Protein AF-A0A062G0E2-F1 (afdb_monomer)

Secondary structure (DSSP, 8-state):
------EEEEEEES-EEES-SS-SEEES-GGGEEEEEEES-EEES-SS-SEEES-----HHHHHHHHHGGG--S---HHHHHHHHHHHHT-SSHHHHHHHHHHTSTTGGG--

Nearest PDB structures (foldseek):
  9ir3-assembly1_C  TM=5.864E-01  e=3.336E+00  Henipavirus nipahense
  7yot-assembly1_E  TM=6.546E-01  e=5.546E+00  avian paramyxovirus 1
  9ir4-assembly1_C  TM=5.859E-01  e=4.302E+00  Henipavirus nipahense

Structure (mmCIF, N/CA/C/O backbone):
data_AF-A0A062G0E2-F1
#
_entry.id   AF-A0A062G0E2-F1
#
loop_
_atom_site.group_PDB
_atom_site.id
_atom_site.type_symbol
_atom_site.label_atom_id
_atom_site.label_alt_id
_atom_site.label_comp_id
_atom_site.label_asym_id
_atom_site.label_entity_id
_atom_site.label_seq_id
_atom_site.pdbx_PDB_ins_code
_atom_site.Cartn_x
_atom_site.Cartn_y
_atom_site.Cartn_z
_atom_site.occupancy
_atom_site.B_iso_or_equiv
_atom_site.auth_seq_id
_atom_site.auth_comp_id
_atom_site.auth_asym_id
_atom_site.auth_atom_id
_atom_site.pdbx_PDB_model_num
ATOM 1 N N . MET A 1 1 ? -25.647 -13.037 -1.805 1.00 37.41 1 MET A N 1
ATOM 2 C CA . MET A 1 1 ? -24.196 -13.271 -1.930 1.00 37.41 1 MET A CA 1
ATOM 3 C C . MET A 1 1 ? -23.862 -13.138 -3.398 1.00 37.41 1 MET A C 1
ATOM 5 O O . MET A 1 1 ? -24.357 -13.927 -4.187 1.00 37.41 1 MET A O 1
ATOM 9 N N . THR A 1 2 ? -23.173 -12.071 -3.782 1.00 44.50 2 THR A N 1
ATOM 10 C CA . THR A 1 2 ? -22.684 -11.892 -5.150 1.00 44.50 2 THR A CA 1
ATOM 11 C C . THR A 1 2 ? -21.349 -12.614 -5.228 1.00 44.50 2 THR A C 1
ATOM 13 O O . THR A 1 2 ? -20.388 -12.169 -4.604 1.00 44.50 2 THR A O 1
ATOM 16 N N . ASP A 1 3 ? -21.298 -13.737 -5.942 1.00 51.28 3 ASP A N 1
ATOM 17 C CA . ASP A 1 3 ? -20.037 -14.389 -6.287 1.00 51.28 3 ASP A CA 1
ATOM 18 C C . ASP A 1 3 ? -19.200 -13.387 -7.089 1.00 51.28 3 ASP A C 1
ATOM 20 O O . ASP A 1 3 ? -19.502 -13.077 -8.246 1.00 51.28 3 ASP A O 1
ATOM 24 N N . LYS A 1 4 ? -18.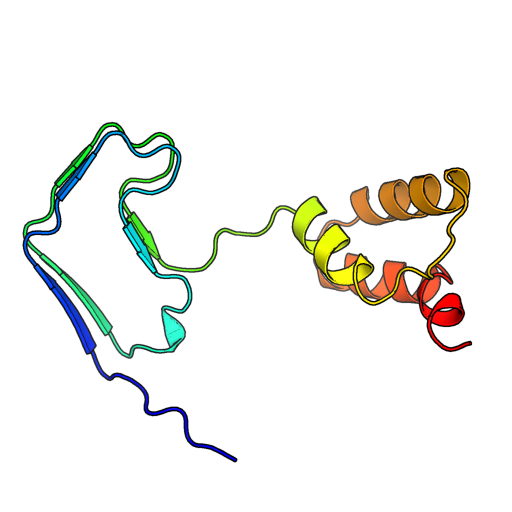167 -12.816 -6.457 1.00 58.69 4 LYS A N 1
ATOM 25 C CA . LYS A 1 4 ? -17.103 -12.119 -7.183 1.00 58.69 4 LYS A CA 1
ATOM 26 C C . LYS A 1 4 ? -16.564 -13.133 -8.192 1.00 58.69 4 LYS A C 1
ATOM 28 O O . LYS A 1 4 ? -16.029 -14.161 -7.786 1.00 58.69 4 LYS A O 1
ATOM 33 N N . LYS A 1 5 ? -16.714 -12.869 -9.495 1.00 53.72 5 LYS A N 1
ATOM 34 C CA . LYS A 1 5 ? -16.006 -13.634 -10.528 1.00 53.72 5 LYS A CA 1
ATOM 35 C C . LYS A 1 5 ? -14.514 -13.529 -10.226 1.00 53.72 5 LYS A C 1
ATOM 37 O O . LYS A 1 5 ? -13.926 -12.470 -10.432 1.00 53.72 5 LYS A O 1
ATOM 42 N N . GLN A 1 6 ? -13.938 -14.604 -9.704 1.00 59.22 6 GLN A N 1
ATOM 43 C CA . GLN A 1 6 ? -12.499 -14.746 -9.560 1.00 59.22 6 GLN A CA 1
ATOM 44 C C . GLN A 1 6 ? -11.912 -14.685 -10.971 1.00 59.22 6 GLN A C 1
ATOM 46 O O . GLN A 1 6 ? -12.325 -15.442 -11.851 1.00 59.22 6 GLN A O 1
ATOM 51 N N . ASN A 1 7 ? -11.018 -13.732 -11.227 1.00 69.62 7 ASN A N 1
ATOM 52 C CA . ASN A 1 7 ? -10.262 -13.755 -12.470 1.00 69.62 7 ASN A CA 1
ATOM 53 C C . ASN A 1 7 ? -9.174 -14.804 -12.269 1.00 69.62 7 ASN A C 1
ATOM 55 O O . ASN A 1 7 ? -8.248 -14.578 -11.501 1.00 69.62 7 ASN A O 1
ATOM 59 N N . ASP A 1 8 ? -9.284 -15.958 -12.924 1.00 83.19 8 ASP A N 1
ATOM 60 C CA . ASP A 1 8 ? -8.392 -17.085 -12.629 1.00 83.19 8 ASP A CA 1
ATOM 61 C C . ASP A 1 8 ? -6.905 -16.723 -12.801 1.00 83.19 8 ASP A C 1
ATOM 63 O O . ASP A 1 8 ? -6.067 -17.131 -11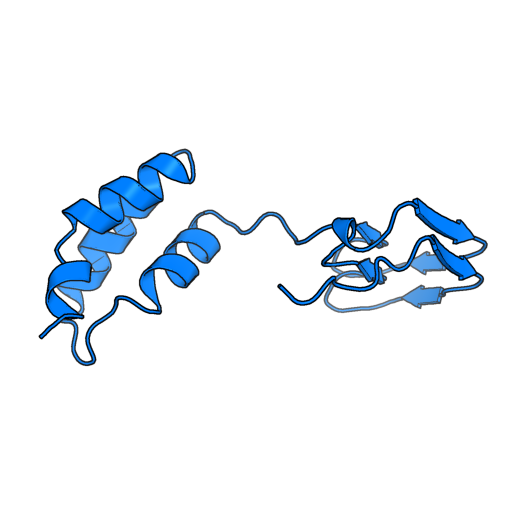.999 1.00 83.19 8 ASP A O 1
ATOM 67 N N . HIS A 1 9 ? -6.552 -15.894 -13.788 1.00 91.88 9 HIS A N 1
ATOM 68 C CA . HIS A 1 9 ? -5.152 -15.591 -14.090 1.00 91.88 9 HIS A CA 1
ATOM 69 C C . HIS A 1 9 ? -4.949 -14.128 -14.508 1.00 91.88 9 HIS A C 1
ATOM 71 O O . HIS A 1 9 ? -5.644 -13.630 -15.393 1.00 91.88 9 HIS A O 1
ATOM 77 N N . LEU A 1 10 ? -3.952 -13.459 -13.920 1.00 92.88 10 LEU A N 1
ATOM 78 C CA . LEU A 1 10 ? -3.439 -12.166 -14.384 1.00 92.88 10 LEU A CA 1
ATOM 79 C C . LEU A 1 10 ? -2.112 -12.384 -15.111 1.00 92.88 10 LEU A C 1
ATOM 81 O O . LEU A 1 10 ? -1.132 -12.784 -14.489 1.00 92.88 10 LEU A O 1
ATOM 85 N N . ASN A 1 11 ? -2.070 -12.091 -16.409 1.00 94.19 11 ASN A N 1
ATOM 86 C CA . ASN A 1 11 ? -0.853 -12.175 -17.214 1.00 94.19 11 ASN A CA 1
ATOM 87 C C . ASN A 1 11 ? -0.474 -10.782 -17.718 1.00 94.19 11 ASN A C 1
ATOM 89 O O . ASN A 1 11 ? -1.247 -10.144 -18.430 1.00 94.19 11 ASN A O 1
ATOM 93 N N . LEU A 1 12 ? 0.719 -10.329 -17.349 1.00 93.94 12 LEU A N 1
ATOM 94 C CA . LEU A 1 12 ? 1.290 -9.050 -17.749 1.00 93.94 12 LEU A CA 1
ATOM 95 C C . LEU A 1 12 ? 2.588 -9.322 -18.507 1.00 93.94 12 LEU A C 1
ATOM 97 O O . LEU A 1 12 ? 3.512 -9.911 -17.952 1.00 93.94 12 LEU A O 1
ATOM 101 N N . ASP A 1 13 ? 2.659 -8.908 -19.766 1.00 95.94 13 ASP A N 1
ATOM 102 C CA . ASP A 1 13 ? 3.836 -9.096 -20.614 1.00 95.94 13 ASP A CA 1
ATOM 103 C C . ASP A 1 13 ? 4.312 -7.748 -21.157 1.00 95.94 13 ASP A C 1
ATOM 105 O O . ASP A 1 13 ? 3.496 -6.907 -21.538 1.00 95.94 13 ASP A O 1
ATOM 109 N N . GLY A 1 14 ? 5.624 -7.520 -21.162 1.00 95.12 14 GLY A N 1
ATOM 110 C CA . GLY A 1 14 ? 6.207 -6.313 -21.753 1.00 95.12 14 GLY A CA 1
ATOM 111 C C . GLY A 1 14 ? 5.991 -5.025 -20.951 1.00 95.12 14 GLY A C 1
ATOM 112 O O . GLY A 1 14 ? 6.116 -3.934 -21.509 1.00 95.12 14 GLY A O 1
ATOM 113 N N . ILE A 1 15 ? 5.628 -5.112 -19.667 1.00 95.38 15 ILE A N 1
ATOM 114 C CA . ILE A 1 15 ? 5.341 -3.920 -18.857 1.00 95.38 15 ILE A CA 1
ATOM 115 C C . ILE A 1 15 ? 6.639 -3.212 -18.477 1.00 95.38 15 ILE A C 1
ATOM 117 O O . ILE A 1 15 ? 7.463 -3.751 -17.741 1.00 95.38 15 ILE A O 1
ATOM 121 N N . ASN A 1 16 ? 6.783 -1.969 -18.929 1.00 95.19 16 ASN A N 1
ATOM 122 C CA . ASN A 1 16 ? 7.919 -1.115 -18.608 1.00 95.19 16 ASN A CA 1
ATOM 123 C C . ASN A 1 16 ? 7.456 0.074 -17.771 1.00 95.19 16 ASN A C 1
ATOM 125 O O . ASN A 1 16 ? 6.498 0.756 -18.133 1.00 95.19 16 ASN A O 1
ATOM 129 N N . SER A 1 17 ? 8.140 0.329 -16.661 1.00 95.81 17 SER A N 1
ATOM 130 C CA . SER A 1 17 ? 7.770 1.383 -15.722 1.00 95.81 17 SER A CA 1
ATOM 131 C C . SER A 1 17 ? 9.017 1.994 -15.100 1.00 95.81 17 SER A C 1
ATOM 133 O O . SER A 1 17 ? 9.870 1.282 -14.564 1.00 95.81 17 SER A O 1
ATOM 135 N N . SER A 1 18 ? 9.194 3.306 -15.229 1.00 96.81 18 SER A N 1
ATOM 136 C CA . SER A 1 18 ? 10.393 3.974 -14.726 1.00 96.81 18 SER A CA 1
ATOM 137 C C . SER A 1 18 ? 10.116 5.375 -14.210 1.00 96.81 18 SER A C 1
ATOM 139 O O . SER A 1 18 ? 9.226 6.049 -14.718 1.00 96.81 18 SE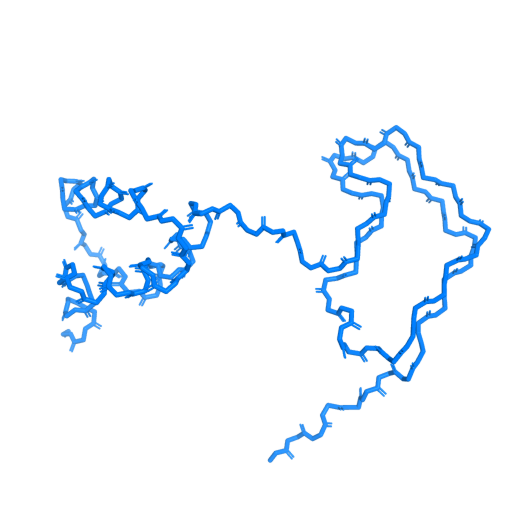R A O 1
ATOM 141 N N . TYR A 1 19 ? 10.926 5.815 -13.243 1.00 97.00 19 TYR A N 1
ATOM 142 C CA . TYR A 1 19 ? 10.859 7.160 -12.657 1.00 97.00 19 TYR A CA 1
ATOM 143 C C . TYR A 1 19 ? 9.513 7.503 -12.001 1.00 97.00 19 TYR A C 1
ATOM 145 O O . TYR A 1 19 ? 9.103 8.660 -11.997 1.00 97.00 19 TYR A O 1
ATOM 153 N N . ASN A 1 20 ? 8.823 6.512 -11.429 1.00 93.69 20 ASN A N 1
ATOM 154 C CA . ASN A 1 20 ? 7.608 6.768 -10.657 1.00 93.69 20 ASN A CA 1
ATOM 155 C C . ASN A 1 20 ? 7.932 7.265 -9.244 1.00 93.69 20 ASN A C 1
ATOM 157 O O . ASN A 1 20 ? 8.876 6.788 -8.613 1.00 93.69 20 ASN A O 1
ATOM 161 N N . ASP A 1 21 ? 7.082 8.143 -8.707 1.00 92.00 21 ASP A N 1
ATOM 162 C CA . ASP A 1 21 ? 7.148 8.602 -7.310 1.00 92.00 21 ASP A CA 1
ATOM 163 C C . ASP A 1 21 ? 6.771 7.513 -6.283 1.00 92.00 21 ASP A C 1
ATOM 165 O O . ASP A 1 21 ? 7.002 7.682 -5.085 1.00 92.00 21 ASP A O 1
ATOM 169 N N . GLY A 1 22 ? 6.222 6.388 -6.748 1.00 90.19 22 GLY A N 1
ATOM 170 C CA . GLY A 1 22 ? 5.875 5.208 -5.957 1.00 90.19 22 GLY A CA 1
ATOM 171 C C . GLY A 1 22 ? 6.381 3.920 -6.606 1.00 90.19 22 GLY A C 1
ATOM 172 O O . GLY A 1 22 ? 7.467 3.895 -7.186 1.00 90.19 22 GLY A O 1
ATOM 173 N N . ASP A 1 23 ? 5.598 2.848 -6.496 1.00 93.38 23 ASP A N 1
ATOM 174 C CA . ASP A 1 23 ? 5.947 1.554 -7.085 1.00 93.38 23 ASP A CA 1
ATOM 175 C C . ASP A 1 23 ? 5.803 1.574 -8.618 1.00 93.38 23 ASP A C 1
ATOM 177 O O . ASP A 1 23 ? 4.910 2.228 -9.156 1.00 93.38 23 ASP A O 1
ATOM 181 N N . GLY A 1 24 ? 6.649 0.826 -9.332 1.00 95.25 24 GLY A N 1
ATOM 182 C CA . GLY A 1 24 ? 6.576 0.718 -10.792 1.00 95.25 24 GLY A CA 1
ATOM 183 C C . GLY A 1 24 ? 5.342 -0.050 -11.285 1.00 95.25 24 GLY A C 1
ATOM 184 O O . GLY A 1 24 ? 4.703 0.361 -12.253 1.00 95.25 24 GLY A O 1
ATOM 185 N N . LEU A 1 25 ? 4.988 -1.147 -10.615 1.00 93.88 25 LEU A N 1
ATOM 186 C CA . LEU A 1 25 ? 3.734 -1.884 -10.791 1.00 93.88 25 LEU A CA 1
ATOM 187 C C . LEU A 1 25 ? 3.187 -2.267 -9.418 1.00 93.88 25 LEU A C 1
ATOM 189 O O . LEU A 1 25 ? 3.917 -2.823 -8.597 1.00 93.88 25 LEU A O 1
ATOM 193 N N . ARG A 1 26 ? 1.892 -2.025 -9.192 1.00 91.81 26 ARG A N 1
ATOM 194 C CA . ARG A 1 26 ? 1.214 -2.380 -7.945 1.00 91.81 26 ARG A CA 1
ATOM 195 C C . ARG A 1 26 ? -0.041 -3.205 -8.195 1.00 91.81 26 ARG A C 1
ATOM 197 O O . ARG A 1 26 ? -0.936 -2.772 -8.916 1.00 91.81 26 ARG A O 1
ATOM 204 N N . ILE A 1 27 ? -0.124 -4.363 -7.544 1.00 91.62 27 ILE A N 1
ATOM 205 C CA . ILE A 1 27 ? -1.300 -5.243 -7.562 1.00 91.62 27 ILE A CA 1
ATOM 206 C C . ILE A 1 27 ? -1.863 -5.298 -6.138 1.00 91.62 27 ILE A C 1
ATOM 208 O O . ILE A 1 27 ? -1.316 -6.001 -5.296 1.00 91.62 27 ILE A O 1
ATOM 212 N N . ASN A 1 28 ? -2.923 -4.533 -5.854 1.00 87.38 28 ASN A N 1
ATOM 213 C CA . ASN A 1 28 ? -3.434 -4.341 -4.485 1.00 87.38 28 ASN A CA 1
ATOM 214 C C . ASN A 1 28 ? -4.224 -5.531 -3.923 1.00 87.38 28 ASN A C 1
ATOM 216 O O . ASN A 1 28 ? -4.115 -5.788 -2.726 1.00 87.38 28 ASN A O 1
ATOM 220 N N . ASN A 1 29 ? -4.958 -6.245 -4.784 1.00 86.31 29 ASN A N 1
ATOM 221 C CA . ASN A 1 29 ? -5.822 -7.374 -4.417 1.00 86.31 29 ASN A CA 1
ATOM 222 C C . ASN A 1 29 ? -5.332 -8.666 -5.100 1.00 86.31 29 ASN A C 1
ATOM 224 O O . ASN A 1 29 ? -6.007 -9.190 -5.994 1.00 86.31 29 ASN A O 1
ATOM 228 N N . PRO A 1 30 ? -4.114 -9.152 -4.802 1.00 89.00 30 PRO A N 1
ATOM 229 C CA . PRO A 1 30 ? -3.600 -10.362 -5.437 1.00 89.00 30 PRO A CA 1
ATOM 230 C C . PRO A 1 30 ? -4.486 -11.592 -5.183 1.00 89.00 30 PRO A C 1
ATOM 232 O O . PRO A 1 30 ? -4.471 -12.514 -5.989 1.00 89.00 30 PRO A O 1
ATOM 235 N N . GLU A 1 31 ? -5.287 -11.590 -4.115 1.00 86.94 31 GLU A N 1
ATOM 236 C CA . GLU A 1 31 ? -6.250 -12.636 -3.762 1.00 86.94 31 GLU A CA 1
ATOM 237 C C . GLU A 1 31 ? -7.432 -12.773 -4.734 1.00 86.94 31 GLU A C 1
ATOM 239 O O . GLU A 1 31 ? -8.068 -13.828 -4.776 1.00 86.94 31 GLU A O 1
ATOM 244 N N . ASP A 1 32 ? -7.713 -11.745 -5.545 1.00 89.31 32 ASP A N 1
ATOM 245 C CA . ASP A 1 32 ? -8.722 -11.832 -6.609 1.00 89.31 32 ASP A CA 1
ATOM 246 C C . ASP A 1 32 ? -8.242 -12.739 -7.775 1.00 89.31 32 ASP A C 1
ATOM 248 O O . ASP A 1 32 ? -9.047 -13.086 -8.647 1.00 89.31 32 ASP A O 1
ATOM 252 N N . PHE A 1 33 ? -6.960 -13.150 -7.785 1.00 89.50 33 PHE A N 1
ATOM 253 C CA . PHE A 1 33 ? -6.335 -13.977 -8.822 1.00 89.50 33 PHE A CA 1
ATOM 254 C C . PHE A 1 33 ? -5.785 -15.300 -8.277 1.00 89.50 33 PHE A C 1
ATOM 256 O O . PHE A 1 33 ? -5.126 -15.341 -7.240 1.00 89.50 33 PHE A O 1
ATOM 263 N N . ARG A 1 34 ? -5.967 -16.401 -9.020 1.00 91.12 34 ARG A N 1
ATOM 264 C CA . ARG A 1 34 ? -5.356 -17.697 -8.662 1.00 91.12 34 ARG A CA 1
ATOM 265 C C . ARG A 1 34 ? -3.869 -17.747 -9.009 1.00 91.12 34 ARG A C 1
ATOM 267 O O . ARG A 1 34 ? -3.104 -18.436 -8.337 1.00 91.12 34 ARG A O 1
ATOM 274 N N . SER A 1 35 ? -3.446 -17.033 -10.049 1.00 92.75 35 SER A N 1
ATOM 275 C CA . SER A 1 35 ? -2.027 -16.822 -10.340 1.00 92.75 35 SER A CA 1
ATOM 276 C C . SER A 1 35 ? -1.773 -15.478 -11.008 1.00 92.75 35 SER A C 1
ATOM 278 O O . SER A 1 35 ? -2.601 -14.986 -11.777 1.00 92.75 35 SER A O 1
ATOM 280 N N . ILE A 1 36 ? -0.573 -14.946 -10.792 1.00 94.12 36 ILE A N 1
ATOM 281 C CA . ILE A 1 36 ? -0.077 -13.730 -11.432 1.00 94.12 36 ILE A CA 1
ATOM 282 C C . ILE A 1 36 ? 1.221 -14.085 -12.163 1.00 94.12 36 ILE A C 1
ATOM 284 O O . ILE A 1 36 ? 2.174 -14.543 -11.536 1.00 94.12 36 ILE A O 1
ATOM 288 N N . THR A 1 37 ? 1.259 -13.861 -13.473 1.00 94.81 37 THR A N 1
ATOM 289 C CA . THR A 1 37 ? 2.449 -14.043 -14.312 1.00 94.81 37 THR A CA 1
ATOM 290 C C . THR A 1 37 ? 2.901 -12.690 -14.838 1.00 94.81 37 THR A C 1
ATOM 292 O O . THR A 1 37 ? 2.114 -11.966 -15.446 1.00 94.81 37 THR A O 1
ATOM 295 N N . ILE A 1 38 ? 4.178 -12.361 -14.641 1.00 93.50 38 ILE A N 1
ATOM 296 C CA . ILE A 1 38 ? 4.799 -11.142 -15.169 1.00 93.50 38 ILE A CA 1
ATOM 297 C C . ILE A 1 38 ? 5.987 -11.562 -16.028 1.00 93.50 38 ILE A C 1
ATOM 299 O O . ILE A 1 38 ? 6.895 -12.234 -15.543 1.00 93.50 38 ILE A O 1
ATOM 303 N N . SER A 1 39 ? 5.961 -11.189 -17.303 1.00 95.19 39 SER A N 1
ATOM 304 C CA . SER A 1 39 ? 6.959 -11.567 -18.306 1.00 95.19 39 SER A CA 1
ATOM 305 C C . SER A 1 39 ? 7.527 -10.322 -18.990 1.00 95.19 39 SER A C 1
ATOM 307 O O . SER A 1 39 ? 6.833 -9.322 -19.151 1.00 95.19 39 SER A O 1
ATOM 309 N N . ASN A 1 40 ? 8.809 -10.372 -19.363 1.00 94.06 40 ASN A N 1
ATOM 310 C CA . ASN A 1 40 ? 9.483 -9.377 -20.213 1.00 94.06 40 ASN A CA 1
ATOM 311 C C . ASN A 1 40 ? 9.306 -7.895 -19.812 1.00 94.06 40 ASN A C 1
ATOM 313 O O . ASN A 1 40 ? 9.204 -7.034 -20.681 1.00 94.06 40 ASN A O 1
ATOM 317 N N . GLY A 1 41 ? 9.265 -7.580 -18.515 1.00 93.69 41 GLY A N 1
ATOM 318 C CA . GLY A 1 41 ? 9.112 -6.205 -18.0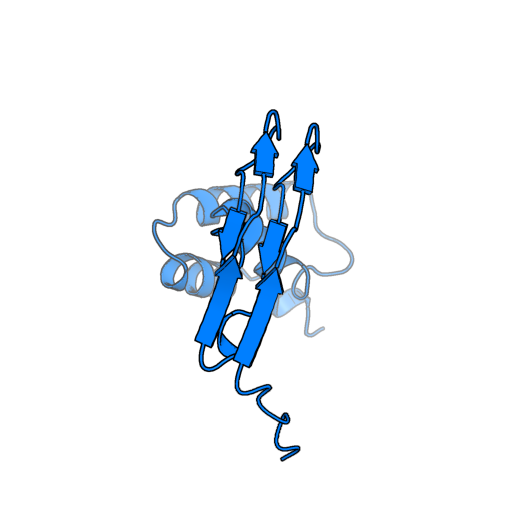27 1.00 93.69 41 GLY A CA 1
ATOM 319 C C . GLY A 1 41 ? 10.411 -5.563 -17.534 1.00 93.69 41 GLY A C 1
ATOM 320 O O . GLY A 1 41 ? 11.310 -6.254 -17.052 1.00 93.69 41 GLY A O 1
ATOM 321 N N . TYR A 1 42 ? 10.490 -4.232 -17.607 1.00 95.94 42 TYR A N 1
ATOM 322 C CA . TYR A 1 42 ? 11.606 -3.438 -17.088 1.00 95.94 42 TYR A CA 1
ATOM 323 C C . TYR A 1 42 ? 11.128 -2.378 -16.087 1.00 95.94 42 TYR A C 1
ATOM 325 O O . TYR A 1 42 ? 10.378 -1.464 -16.432 1.00 95.94 42 TYR A O 1
ATOM 333 N N . PHE A 1 43 ? 11.594 -2.481 -14.840 1.00 96.38 43 PHE A N 1
ATOM 334 C CA . PHE A 1 43 ? 11.195 -1.605 -13.736 1.00 96.38 43 PHE A CA 1
ATOM 335 C C . PHE A 1 43 ? 12.425 -0.906 -13.160 1.00 96.38 43 PHE A C 1
ATOM 337 O O . PHE A 1 43 ? 13.204 -1.533 -12.445 1.00 96.38 43 PHE A O 1
ATOM 344 N N . SER A 1 44 ? 12.629 0.375 -13.477 1.00 97.06 44 SER A N 1
ATOM 345 C CA . SER A 1 44 ? 13.885 1.068 -13.150 1.00 97.06 44 SER A CA 1
ATOM 346 C C . SER A 1 44 ? 13.680 2.467 -12.587 1.00 97.06 44 SER A C 1
ATOM 348 O O . SER A 1 44 ? 12.764 3.175 -12.982 1.00 97.06 44 SER A O 1
ATOM 350 N N . ASN A 1 45 ? 14.555 2.892 -11.676 1.00 97.06 45 ASN A N 1
ATOM 351 C CA . ASN A 1 45 ? 14.555 4.252 -11.119 1.00 97.06 45 ASN A CA 1
ATOM 352 C C . ASN A 1 45 ? 13.213 4.696 -10.505 1.00 97.06 45 ASN A C 1
ATOM 354 O O . ASN A 1 45 ? 12.924 5.887 -10.456 1.00 97.06 45 ASN A O 1
ATOM 358 N N . ASN A 1 46 ? 12.385 3.755 -10.054 1.00 95.31 46 ASN A N 1
ATOM 359 C CA . ASN A 1 46 ? 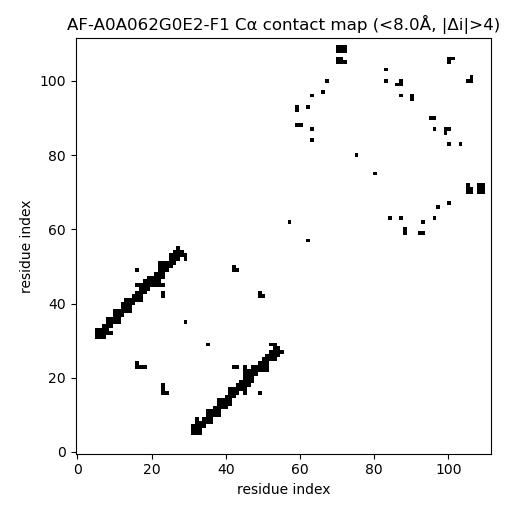11.190 4.070 -9.278 1.00 95.31 46 ASN A CA 1
ATOM 360 C C . ASN A 1 46 ? 11.617 4.449 -7.857 1.00 95.31 46 ASN A C 1
ATOM 362 O O . ASN A 1 46 ? 12.557 3.864 -7.319 1.00 95.31 46 ASN A O 1
ATOM 366 N N . LYS A 1 47 ? 10.952 5.441 -7.264 1.00 94.38 47 LYS A N 1
ATOM 367 C CA . LYS A 1 47 ? 11.215 5.869 -5.886 1.00 94.38 47 LYS A CA 1
ATOM 368 C C . LYS A 1 47 ? 10.721 4.830 -4.875 1.00 94.38 47 LYS A C 1
ATOM 370 O O . LYS A 1 47 ? 11.332 4.681 -3.820 1.00 94.38 47 LYS A O 1
ATOM 375 N N . GLY A 1 48 ? 9.627 4.136 -5.199 1.00 90.25 48 GLY A N 1
ATOM 376 C CA . GLY A 1 48 ? 9.165 2.936 -4.500 1.00 90.25 48 GLY A CA 1
ATOM 377 C C . GLY A 1 48 ? 9.798 1.656 -5.056 1.00 90.25 48 GLY A C 1
ATOM 378 O O . GLY A 1 48 ? 10.867 1.674 -5.666 1.00 90.25 48 GLY A O 1
ATOM 379 N N . ASN A 1 49 ? 9.129 0.521 -4.867 1.00 91.69 49 ASN A N 1
ATOM 380 C CA . ASN A 1 49 ? 9.602 -0.767 -5.372 1.00 91.69 49 ASN A CA 1
ATOM 381 C C . ASN A 1 49 ? 9.417 -0.877 -6.893 1.00 91.69 49 ASN A C 1
ATOM 383 O O . ASN A 1 49 ? 8.537 -0.254 -7.483 1.00 91.69 49 ASN A O 1
ATOM 387 N N . GLY A 1 50 ? 10.196 -1.737 -7.554 1.00 94.25 50 GLY A N 1
ATOM 388 C CA . GLY A 1 50 ? 9.953 -2.053 -8.966 1.00 94.25 50 GLY A CA 1
ATOM 389 C C . GLY A 1 50 ? 8.564 -2.665 -9.182 1.00 94.25 50 GLY A C 1
ATOM 390 O O . GLY A 1 50 ? 7.783 -2.173 -9.992 1.00 94.25 50 GLY A O 1
ATOM 391 N N . ILE A 1 51 ? 8.244 -3.700 -8.403 1.00 93.81 51 ILE A N 1
ATOM 392 C CA . ILE A 1 51 ? 6.952 -4.391 -8.405 1.00 93.81 51 ILE A CA 1
ATOM 393 C C . ILE A 1 51 ? 6.545 -4.624 -6.949 1.00 93.81 51 ILE A C 1
ATOM 395 O O . ILE A 1 51 ? 7.337 -5.164 -6.177 1.00 93.81 51 ILE A O 1
ATOM 399 N N . THR A 1 52 ? 5.305 -4.286 -6.597 1.00 92.25 52 THR A N 1
ATOM 400 C CA . THR A 1 52 ? 4.684 -4.687 -5.332 1.00 92.25 52 THR A CA 1
ATOM 401 C C . THR A 1 52 ? 3.433 -5.514 -5.601 1.00 92.25 52 THR A C 1
ATOM 403 O O . THR A 1 52 ? 2.516 -5.082 -6.304 1.00 92.25 52 THR A O 1
ATOM 406 N N . ILE A 1 53 ? 3.389 -6.704 -5.004 1.00 90.56 53 ILE A N 1
ATOM 407 C CA . ILE A 1 53 ? 2.220 -7.584 -5.002 1.00 90.56 53 ILE A CA 1
ATOM 408 C C . ILE A 1 53 ? 1.661 -7.604 -3.584 1.00 90.56 53 ILE A C 1
ATOM 410 O O . ILE A 1 53 ? 2.375 -7.929 -2.638 1.00 90.56 53 ILE A O 1
ATOM 414 N N . GLY A 1 54 ? 0.387 -7.253 -3.461 1.00 84.75 54 GLY A N 1
ATOM 415 C CA . GLY A 1 54 ? -0.269 -6.994 -2.193 1.00 84.75 54 GLY A CA 1
ATOM 416 C C . GLY A 1 54 ? -0.381 -5.505 -1.895 1.00 84.75 54 GLY A C 1
ATOM 417 O O . GLY A 1 54 ? 0.285 -4.643 -2.479 1.00 84.75 54 GLY A O 1
ATOM 418 N N . SER A 1 55 ? -1.267 -5.209 -0.955 1.00 70.94 55 SER A N 1
ATOM 419 C CA . SER A 1 55 ? -1.327 -3.894 -0.335 1.00 70.94 55 SER A CA 1
ATOM 420 C C . SER A 1 55 ? -0.005 -3.615 0.396 1.00 70.94 55 SER A C 1
ATOM 422 O O . SER A 1 55 ? 0.605 -4.552 0.921 1.00 70.94 55 SER A O 1
ATOM 424 N N . PRO A 1 56 ? 0.467 -2.354 0.435 1.00 64.50 56 PRO A N 1
ATOM 425 C CA . PRO A 1 56 ? 1.608 -2.030 1.277 1.00 64.50 56 PRO A CA 1
ATOM 426 C C . PRO A 1 56 ? 1.222 -2.404 2.705 1.00 64.50 56 PRO A C 1
ATOM 428 O O . PRO A 1 56 ? 0.064 -2.247 3.102 1.00 64.50 56 PRO A O 1
ATOM 431 N N . GLN A 1 57 ? 2.178 -2.917 3.469 1.00 63.38 57 GLN A N 1
ATOM 432 C CA . GLN A 1 57 ? 1.955 -3.113 4.889 1.00 63.38 57 GLN A CA 1
ATOM 433 C C . GLN A 1 57 ? 1.678 -1.723 5.465 1.00 63.38 57 GLN A C 1
ATOM 435 O O . GLN A 1 57 ? 2.573 -0.878 5.477 1.00 63.38 57 GLN A O 1
ATOM 440 N N . GLN A 1 58 ? 0.415 -1.451 5.809 1.00 66.94 58 GLN A N 1
ATOM 441 C CA . GLN A 1 58 ? 0.035 -0.176 6.400 1.00 66.94 58 GLN A CA 1
ATOM 442 C C . GLN A 1 58 ? 0.929 0.030 7.617 1.00 66.94 58 GLN A C 1
ATOM 444 O O . GLN A 1 58 ? 1.087 -0.875 8.443 1.00 66.94 58 GLN A O 1
ATOM 449 N N . SER A 1 59 ? 1.535 1.207 7.721 1.00 69.50 59 SER A N 1
ATOM 450 C CA . SER A 1 59 ? 2.232 1.564 8.947 1.00 69.50 59 SER A CA 1
ATOM 451 C C . SER A 1 59 ? 1.246 1.471 10.119 1.00 69.50 59 SER A C 1
ATOM 453 O O . SER A 1 59 ? 0.046 1.709 9.936 1.00 69.50 59 SER A O 1
ATOM 455 N N . PRO A 1 60 ? 1.711 1.171 11.342 1.00 66.62 60 PRO A N 1
ATOM 456 C CA . PRO A 1 60 ? 0.842 1.178 12.516 1.00 66.62 60 PRO A CA 1
ATOM 457 C C . PRO A 1 60 ? 0.013 2.466 12.625 1.00 66.62 60 PRO A C 1
ATOM 459 O O . PRO A 1 60 ? -1.166 2.413 12.958 1.00 66.62 60 PRO A O 1
ATOM 462 N N . LEU A 1 61 ? 0.588 3.613 12.240 1.00 67.94 61 LEU A N 1
ATOM 463 C CA . LEU A 1 61 ? -0.114 4.893 12.192 1.00 67.94 61 LEU A CA 1
ATOM 464 C C . LEU A 1 61 ? -1.247 4.921 11.152 1.00 67.94 61 LEU A C 1
ATOM 466 O O . LEU A 1 61 ? -2.334 5.398 11.459 1.00 67.94 61 LEU A O 1
ATOM 470 N N . GLU A 1 62 ? -1.039 4.397 9.945 1.00 69.69 62 GLU A N 1
ATOM 471 C CA . GLU A 1 62 ? -2.095 4.313 8.923 1.00 69.69 62 GLU A CA 1
ATOM 472 C C . GLU A 1 62 ? -3.229 3.371 9.343 1.00 69.69 62 GLU A C 1
ATOM 474 O O . GLU A 1 62 ? -4.399 3.685 9.113 1.00 69.69 62 GLU A O 1
ATOM 479 N N . ILE A 1 63 ? -2.905 2.257 10.009 1.00 69.44 63 ILE A N 1
ATOM 480 C CA . ILE A 1 63 ? -3.902 1.347 10.595 1.00 69.44 63 ILE A CA 1
ATOM 481 C C . ILE A 1 63 ? -4.732 2.101 11.637 1.00 69.44 63 ILE A C 1
ATOM 483 O O . ILE A 1 63 ? -5.962 2.091 11.580 1.00 69.44 63 ILE A O 1
ATOM 487 N N . ILE A 1 64 ? -4.061 2.799 12.557 1.00 69.00 64 ILE A N 1
ATOM 488 C CA . ILE A 1 64 ? -4.693 3.606 13.606 1.00 69.00 64 ILE A CA 1
ATOM 489 C C . ILE A 1 64 ? -5.630 4.653 12.997 1.00 69.00 64 ILE A C 1
ATOM 491 O O . ILE A 1 64 ? -6.799 4.721 13.373 1.00 69.00 64 ILE A O 1
ATOM 495 N N . LEU A 1 65 ? -5.146 5.438 12.034 1.00 71.25 65 LEU A N 1
ATOM 496 C CA . LEU A 1 65 ? -5.925 6.502 11.402 1.00 71.25 65 LEU A CA 1
ATOM 497 C C . LEU A 1 65 ? -7.132 5.951 10.635 1.00 71.25 65 LEU A C 1
ATOM 499 O O . LEU A 1 65 ? -8.221 6.509 10.745 1.00 71.25 65 LEU A O 1
ATOM 503 N N . THR A 1 66 ? -6.975 4.830 9.926 1.00 73.69 66 THR A N 1
ATOM 504 C CA . THR A 1 66 ? -8.079 4.173 9.204 1.00 73.69 66 THR A CA 1
ATOM 505 C C . THR A 1 66 ? -9.158 3.672 10.165 1.00 73.69 66 THR A C 1
ATOM 507 O O . THR A 1 66 ? -10.348 3.817 9.893 1.00 73.69 66 THR A O 1
ATOM 510 N N . GLN A 1 67 ? -8.763 3.102 11.307 1.00 70.06 67 GLN A N 1
ATOM 511 C CA . GLN A 1 67 ? -9.710 2.613 12.312 1.00 70.06 67 GLN A CA 1
ATOM 512 C C . GLN A 1 67 ? -10.367 3.738 13.122 1.00 70.06 67 GLN A C 1
ATOM 514 O O . GLN A 1 67 ? -11.487 3.554 13.609 1.00 70.06 67 GLN A O 1
ATOM 519 N N . LEU A 1 68 ? -9.679 4.873 13.279 1.00 70.38 68 LEU A N 1
ATOM 520 C CA . LEU A 1 68 ? -10.202 6.068 13.934 1.00 70.38 68 LEU A CA 1
ATOM 521 C C . LEU A 1 68 ? -11.181 6.820 13.040 1.00 70.38 68 LEU A C 1
ATOM 523 O O . LEU A 1 68 ? -12.238 7.185 13.532 1.00 70.38 68 LEU A O 1
ATOM 527 N N . ALA A 1 69 ? -10.875 7.010 11.753 1.00 70.25 69 ALA A N 1
ATOM 528 C CA . ALA A 1 69 ? -11.642 7.859 10.837 1.00 70.25 69 ALA A CA 1
ATOM 529 C C . ALA A 1 69 ? -13.180 7.705 10.913 1.00 70.25 69 ALA A C 1
ATOM 531 O O . ALA A 1 69 ? -13.848 8.729 11.018 1.00 70.25 69 ALA A O 1
ATOM 532 N N . PRO A 1 70 ? -13.772 6.491 10.927 1.00 66.44 70 PRO A N 1
ATOM 533 C CA . PRO A 1 70 ? -15.228 6.339 11.022 1.00 66.44 70 PRO A CA 1
ATOM 534 C C . PRO A 1 70 ? -15.798 6.482 12.446 1.00 66.44 70 PRO A C 1
ATOM 536 O O . PRO A 1 70 ? -17.009 6.432 12.615 1.00 66.44 70 PRO A O 1
ATOM 539 N N . LYS A 1 71 ? -14.948 6.587 13.474 1.00 67.12 71 LYS A N 1
ATOM 540 C CA . LYS A 1 71 ? -15.315 6.620 14.903 1.00 67.12 71 LYS A CA 1
ATOM 541 C C . LYS A 1 71 ? -15.044 7.975 15.560 1.00 67.12 71 LYS A C 1
ATOM 543 O O . LYS A 1 71 ? -15.256 8.111 16.761 1.00 67.12 71 LYS A O 1
ATOM 548 N N . LEU A 1 72 ? -14.506 8.946 14.822 1.00 67.50 72 LEU A N 1
ATOM 549 C CA . LEU A 1 72 ? -14.265 10.283 15.357 1.00 67.50 72 LEU A CA 1
ATOM 550 C C . LEU A 1 72 ? -15.594 11.056 15.340 1.00 67.50 72 LEU A C 1
ATOM 552 O O . LEU A 1 72 ? -16.189 11.165 14.269 1.00 67.50 72 LEU A O 1
ATOM 556 N N . PRO A 1 73 ? -16.071 11.600 16.474 1.00 70.38 73 PRO A N 1
ATOM 557 C CA . PRO A 1 73 ? -17.176 12.553 16.457 1.00 70.38 73 PRO A CA 1
ATOM 558 C C . PRO A 1 73 ? -16.805 13.826 15.684 1.00 70.38 73 PRO A C 1
ATOM 560 O O . PRO A 1 73 ? -15.632 14.196 15.598 1.00 70.38 73 PRO A O 1
ATOM 563 N N . ASP A 1 74 ? -17.824 14.546 15.207 1.00 69.06 74 ASP A N 1
ATOM 564 C CA . ASP A 1 74 ? -17.686 15.797 14.440 1.00 69.06 74 ASP A CA 1
ATOM 565 C C . ASP A 1 74 ? -16.899 16.889 15.181 1.00 69.06 74 ASP A C 1
ATOM 567 O O . ASP A 1 74 ? -16.392 17.837 14.582 1.00 69.06 74 ASP A O 1
ATOM 571 N N . THR A 1 75 ? -16.806 16.791 16.509 1.00 69.75 75 THR A N 1
ATOM 572 C CA . THR A 1 75 ? -15.995 17.683 17.335 1.00 69.75 75 THR A CA 1
ATOM 573 C C . THR A 1 75 ? -15.208 16.879 18.364 1.00 69.75 75 THR A C 1
ATOM 575 O O . THR A 1 75 ? -15.771 16.231 19.245 1.00 69.75 75 THR A O 1
ATOM 578 N N . ILE A 1 76 ? -13.882 16.971 18.273 1.00 70.50 76 ILE A N 1
ATOM 579 C CA . ILE A 1 76 ? -12.917 16.413 19.224 1.00 70.50 76 ILE A CA 1
ATOM 580 C C . ILE A 1 76 ? -12.054 17.548 19.748 1.00 70.50 76 ILE A C 1
ATOM 582 O O . ILE A 1 76 ? -11.563 18.371 18.971 1.00 70.50 76 ILE A O 1
ATOM 586 N N . GLN A 1 77 ? -11.813 17.575 21.057 1.00 74.62 77 GLN A N 1
ATOM 587 C CA . GLN A 1 77 ? -10.831 18.499 21.604 1.00 74.62 77 GLN A CA 1
ATOM 588 C C . GLN A 1 77 ? -9.407 17.989 21.311 1.00 74.62 77 GLN A C 1
ATOM 590 O O . GLN A 1 77 ? -9.142 16.796 21.479 1.00 74.62 77 GLN A O 1
ATOM 595 N N . PRO A 1 78 ? -8.446 18.855 20.929 1.00 70.25 78 PRO A N 1
ATOM 596 C CA . PRO A 1 78 ? -7.095 18.427 20.545 1.00 70.25 78 PRO A CA 1
ATOM 597 C C . PRO A 1 78 ? -6.373 17.547 21.580 1.00 70.25 78 PRO A C 1
ATOM 599 O O . PRO A 1 78 ? -5.628 16.641 21.208 1.00 70.25 78 PRO A O 1
ATOM 602 N N . TYR A 1 79 ? -6.615 17.776 22.877 1.00 69.75 79 TYR A N 1
ATOM 603 C CA . TYR A 1 79 ? -6.022 16.978 23.956 1.00 69.75 79 TYR A CA 1
ATOM 604 C C . TYR A 1 79 ? -6.571 15.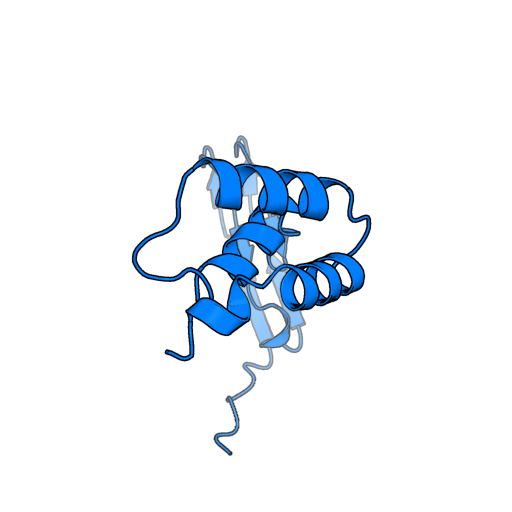541 24.012 1.00 69.75 79 TYR A C 1
ATOM 606 O O . TYR A 1 79 ? -5.840 14.624 24.384 1.00 69.75 79 TYR A O 1
ATOM 614 N N . GLU A 1 80 ? -7.830 15.329 23.613 1.00 68.38 80 GLU A N 1
ATOM 615 C CA . GLU A 1 80 ? -8.464 14.004 23.567 1.00 68.38 80 GLU A CA 1
ATOM 616 C C . GLU A 1 80 ? -7.847 13.164 22.444 1.00 68.38 80 GLU A C 1
ATOM 618 O O . GLU A 1 80 ? -7.535 11.991 22.640 1.00 68.38 80 GLU A O 1
ATOM 623 N N . LEU A 1 81 ? -7.584 13.784 21.289 1.00 73.25 81 LEU A N 1
ATOM 624 C CA . LEU A 1 81 ? -6.939 13.114 20.161 1.00 73.25 81 LEU A CA 1
ATOM 625 C C . LEU A 1 81 ? -5.486 12.739 20.469 1.00 73.25 81 LEU A C 1
ATOM 627 O O . LEU A 1 81 ? -5.057 11.626 20.171 1.00 73.25 81 LEU A O 1
ATOM 631 N N . ALA A 1 82 ? -4.733 13.656 21.085 1.00 71.38 82 ALA A N 1
ATOM 632 C CA . ALA A 1 82 ? -3.326 13.442 21.407 1.00 71.38 82 ALA A CA 1
ATOM 633 C C . ALA A 1 82 ? -3.128 12.249 22.356 1.00 71.38 82 ALA A C 1
ATOM 635 O O . ALA A 1 82 ? -2.264 11.407 22.113 1.00 71.38 82 ALA A O 1
ATOM 636 N N . SER A 1 83 ? -3.967 12.141 23.393 1.00 70.12 83 SER A N 1
ATOM 637 C CA . SER A 1 83 ? -3.904 11.034 24.353 1.00 70.12 83 SER A CA 1
ATOM 638 C C . SER A 1 83 ? -4.195 9.681 23.697 1.00 70.12 83 SER A C 1
ATOM 640 O O . SER A 1 83 ? -3.491 8.703 23.961 1.00 70.12 83 SER A O 1
ATOM 642 N N . VAL A 1 84 ? -5.177 9.625 22.791 1.00 74.50 84 VAL A N 1
ATOM 643 C CA . VAL A 1 84 ? -5.509 8.387 22.078 1.00 74.50 84 VAL A CA 1
ATOM 644 C C . VAL A 1 84 ? -4.411 7.994 21.097 1.00 74.50 84 VAL A C 1
ATOM 646 O O . VAL A 1 84 ? -3.993 6.840 21.101 1.00 74.50 84 VAL A O 1
ATOM 649 N N . ILE A 1 85 ? -3.891 8.931 20.301 1.00 73.75 85 ILE A N 1
ATOM 650 C CA . ILE A 1 85 ? -2.794 8.639 19.368 1.00 73.75 85 ILE A CA 1
ATOM 651 C C . ILE A 1 85 ? -1.574 8.109 20.129 1.00 73.75 85 ILE A C 1
ATOM 653 O O . ILE A 1 85 ? -0.998 7.105 19.719 1.00 73.75 85 ILE A O 1
ATOM 657 N N . GLN A 1 86 ? -1.212 8.722 21.260 1.00 75.69 86 GLN A N 1
ATOM 658 C CA . GLN A 1 86 ? -0.070 8.284 22.062 1.00 75.69 86 GLN A CA 1
ATOM 659 C C . GLN A 1 86 ? -0.256 6.862 22.612 1.00 75.69 86 GLN A C 1
ATOM 661 O O . GLN A 1 86 ? 0.638 6.035 22.470 1.00 75.69 86 GLN A O 1
ATOM 666 N N . ASN A 1 87 ? -1.439 6.544 23.145 1.00 75.31 87 ASN A N 1
ATOM 667 C CA . ASN A 1 87 ? -1.754 5.202 23.643 1.00 75.31 87 ASN A CA 1
ATOM 668 C C . ASN A 1 87 ? -1.734 4.145 22.518 1.00 75.31 87 ASN A C 1
ATOM 670 O O . ASN A 1 87 ? -1.254 3.023 22.698 1.00 75.31 87 ASN A O 1
ATOM 674 N N . LEU A 1 88 ? -2.216 4.503 21.326 1.00 74.62 88 LEU A N 1
ATOM 675 C CA . LEU A 1 88 ? -2.237 3.593 20.184 1.00 74.62 88 LEU A CA 1
ATOM 676 C C . LEU A 1 88 ? -0.847 3.354 19.588 1.00 74.62 88 LEU A C 1
ATOM 678 O O . LEU A 1 88 ? -0.568 2.225 19.188 1.00 74.62 88 LEU A O 1
ATOM 682 N N . LEU A 1 89 ? 0.034 4.359 19.589 1.00 74.88 89 LEU A N 1
ATOM 683 C CA . LEU A 1 89 ? 1.427 4.230 19.139 1.00 74.88 89 LEU A CA 1
ATOM 684 C C . LEU A 1 89 ? 2.264 3.271 20.001 1.00 74.88 89 LEU A C 1
ATOM 686 O O . LEU A 1 89 ? 3.270 2.756 19.525 1.00 74.88 89 LEU A O 1
ATOM 690 N N . GLU A 1 90 ? 1.846 2.991 21.237 1.00 80.25 90 GLU A N 1
ATOM 691 C CA . GLU A 1 90 ? 2.478 1.991 22.113 1.00 80.25 90 GLU A CA 1
ATOM 692 C C . GLU A 1 90 ? 2.079 0.543 21.776 1.00 80.25 90 GLU A C 1
ATOM 694 O O . GLU A 1 90 ? 2.519 -0.394 22.439 1.00 80.25 90 GLU A O 1
ATOM 699 N N . SER A 1 91 ? 1.199 0.335 20.796 1.00 79.12 91 SER A N 1
ATOM 700 C CA . SER A 1 91 ? 0.717 -0.999 20.421 1.00 79.12 91 SER A CA 1
ATOM 701 C C . SER A 1 91 ? 1.691 -1.691 19.473 1.00 79.12 91 SER A C 1
ATOM 703 O O . SER A 1 91 ? 2.223 -1.079 18.549 1.00 79.12 91 SER A O 1
ATOM 705 N N . THR A 1 92 ? 1.882 -2.993 19.662 1.00 73.19 92 THR A N 1
ATOM 706 C CA . THR A 1 92 ? 2.824 -3.795 18.865 1.00 73.19 92 THR A CA 1
ATOM 707 C C . THR A 1 92 ? 2.157 -4.539 17.710 1.00 73.19 92 THR A C 1
ATOM 709 O O . THR A 1 92 ? 2.838 -5.023 16.806 1.00 73.19 92 THR A O 1
ATOM 712 N N . ASN A 1 93 ? 0.825 -4.637 17.726 1.00 74.06 93 ASN A N 1
ATOM 713 C CA . ASN A 1 93 ? 0.038 -5.374 16.742 1.00 74.06 93 ASN A CA 1
ATOM 714 C C . ASN A 1 93 ? -1.375 -4.782 16.555 1.00 74.06 93 ASN A C 1
ATOM 716 O O . ASN A 1 93 ? -1.829 -3.923 17.311 1.00 74.06 93 ASN A O 1
ATOM 720 N N . GLN A 1 94 ? -2.071 -5.251 15.517 1.00 69.44 94 GLN A N 1
ATOM 721 C CA . GLN A 1 94 ? -3.392 -4.757 15.109 1.00 69.44 94 GLN A CA 1
ATOM 722 C C . GLN A 1 94 ? -4.519 -5.105 16.101 1.00 69.44 94 GLN A C 1
ATOM 724 O O . GLN A 1 94 ? -5.480 -4.339 16.236 1.00 69.44 94 GLN A O 1
ATOM 729 N N . GLU A 1 95 ? -4.403 -6.229 16.808 1.00 77.31 95 GLU A N 1
ATOM 730 C CA . GLU A 1 95 ? -5.362 -6.651 17.833 1.00 77.31 95 GLU A CA 1
ATOM 731 C C . GLU A 1 95 ? -5.344 -5.673 19.021 1.00 77.31 95 GLU A C 1
ATOM 733 O O . GLU A 1 95 ? -6.392 -5.188 19.453 1.00 77.31 95 GLU A O 1
ATOM 738 N N . GLU A 1 96 ? -4.146 -5.304 19.490 1.00 77.00 96 GLU A N 1
ATOM 739 C CA . GLU A 1 96 ? -3.936 -4.327 20.566 1.00 77.00 96 GLU A CA 1
ATOM 740 C C . GLU A 1 96 ? -4.483 -2.943 20.207 1.00 77.00 96 GLU A C 1
ATOM 742 O O . GLU A 1 96 ? -5.167 -2.324 21.025 1.00 77.00 96 GLU A O 1
ATOM 747 N N . ILE A 1 97 ? -4.248 -2.484 18.972 1.00 75.31 97 ILE A N 1
ATOM 748 C CA . ILE A 1 97 ? -4.812 -1.226 18.455 1.00 75.31 97 ILE A CA 1
ATOM 749 C C . ILE A 1 97 ? -6.343 -1.265 18.541 1.00 75.31 97 ILE A C 1
ATOM 751 O O . ILE A 1 97 ? -6.969 -0.330 19.046 1.00 75.31 97 ILE A O 1
ATOM 755 N N . SER A 1 98 ? -6.948 -2.370 18.098 1.00 71.50 98 SER A N 1
ATOM 756 C CA . SER A 1 98 ? -8.404 -2.533 18.070 1.00 71.50 98 SER A CA 1
ATOM 757 C C . SER A 1 98 ? -9.012 -2.510 19.475 1.00 71.50 98 SER A C 1
ATOM 759 O O . SER A 1 98 ? -10.031 -1.849 19.686 1.00 71.50 98 SER A O 1
ATOM 761 N N . GLN A 1 99 ? -8.382 -3.177 20.449 1.00 76.81 99 GLN A N 1
ATOM 762 C CA . GLN A 1 99 ? -8.841 -3.171 21.842 1.00 76.81 99 GLN A CA 1
ATOM 763 C C . GLN A 1 99 ? -8.696 -1.796 22.497 1.00 76.81 99 GLN A C 1
ATOM 765 O O . GLN A 1 99 ? -9.664 -1.285 23.065 1.00 76.81 99 GLN A O 1
ATOM 770 N N . LYS A 1 100 ? -7.526 -1.161 22.361 1.00 79.75 100 LYS A N 1
ATOM 771 C CA . LYS A 1 100 ? -7.265 0.171 22.925 1.00 79.75 100 LYS A CA 1
ATOM 772 C C . LYS A 1 100 ? -8.223 1.225 22.372 1.00 79.75 100 LYS A C 1
ATOM 774 O O . LYS A 1 100 ? -8.696 2.084 23.117 1.00 79.75 100 LYS A O 1
ATOM 779 N N . LEU A 1 101 ? -8.585 1.121 21.091 1.00 74.50 101 LEU A N 1
ATOM 780 C CA . LEU A 1 101 ? -9.607 1.967 20.479 1.00 74.50 101 LEU A CA 1
ATOM 781 C C . LEU A 1 101 ? -10.984 1.792 21.117 1.00 74.50 101 LEU A C 1
ATOM 783 O O . LEU A 1 101 ? -11.658 2.793 21.357 1.00 74.50 101 LEU A O 1
ATOM 787 N N . MET A 1 102 ? -11.406 0.558 21.412 1.00 73.25 102 MET A N 1
ATOM 788 C CA . MET A 1 102 ? -12.684 0.329 22.095 1.00 73.25 102 MET A CA 1
ATOM 789 C C . MET A 1 102 ? -12.690 0.931 23.502 1.00 73.25 102 MET A C 1
ATOM 791 O O . MET A 1 102 ?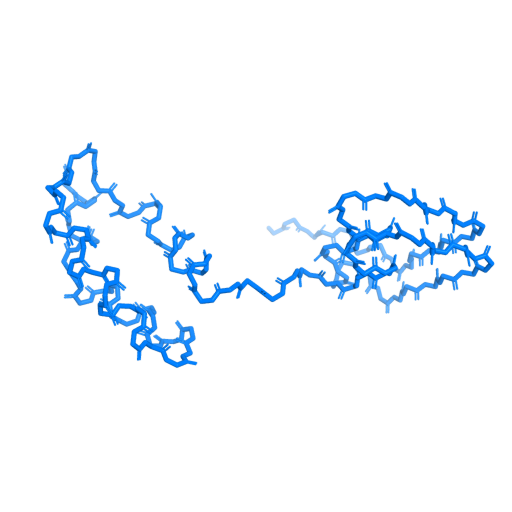 -13.683 1.532 23.892 1.00 73.25 102 MET A O 1
ATOM 795 N N . THR A 1 103 ? -11.576 0.846 24.232 1.00 75.06 103 THR A N 1
ATOM 796 C CA . THR A 1 103 ? -11.464 1.390 25.596 1.00 75.06 103 THR A CA 1
ATOM 797 C C . THR A 1 103 ? -11.246 2.904 25.657 1.00 75.06 103 THR A C 1
ATOM 799 O O . THR A 1 103 ? -11.343 3.489 26.729 1.00 75.06 103 THR A O 1
ATOM 802 N N . SER A 1 104 ? -10.942 3.555 24.529 1.00 70.75 104 SER A N 1
ATOM 803 C CA . SER A 1 104 ? -10.624 4.992 24.478 1.00 70.75 104 SER A CA 1
ATOM 804 C C . SER A 1 104 ? -11.832 5.925 24.640 1.00 70.75 104 SER A C 1
ATOM 806 O O . SER A 1 104 ? -11.655 7.139 24.700 1.00 70.75 104 SER A O 1
ATOM 808 N N . GLY A 1 105 ? -13.062 5.396 24.650 1.00 64.88 105 GLY A N 1
ATOM 809 C CA . GLY A 1 105 ? -14.295 6.191 24.730 1.00 64.88 105 GLY A CA 1
ATOM 810 C C . GLY A 1 105 ? -14.621 7.013 23.472 1.00 64.88 105 GLY A C 1
ATOM 811 O O . GLY A 1 105 ? -15.729 7.529 23.355 1.00 64.88 105 GLY A O 1
ATOM 812 N N . LEU A 1 106 ? -13.717 7.098 22.483 1.00 66.06 106 LEU A N 1
ATOM 813 C CA . LEU A 1 106 ? -13.990 7.771 21.202 1.00 66.06 106 LEU A CA 1
ATOM 814 C C . LEU A 1 106 ? -15.143 7.116 20.438 1.00 66.06 106 LEU A C 1
ATOM 816 O O . LEU A 1 106 ? -15.946 7.812 19.828 1.00 66.06 106 LEU A O 1
ATOM 820 N N . LYS A 1 107 ? -15.253 5.785 20.515 1.00 56.94 107 LYS A N 1
ATOM 821 C CA . LYS A 1 107 ? -16.317 5.028 19.847 1.00 56.94 107 LYS A CA 1
ATOM 822 C C . LYS A 1 107 ? -17.709 5.387 20.390 1.00 56.94 107 LYS A C 1
ATOM 824 O O . LYS A 1 107 ? -18.647 5.501 19.613 1.00 56.94 1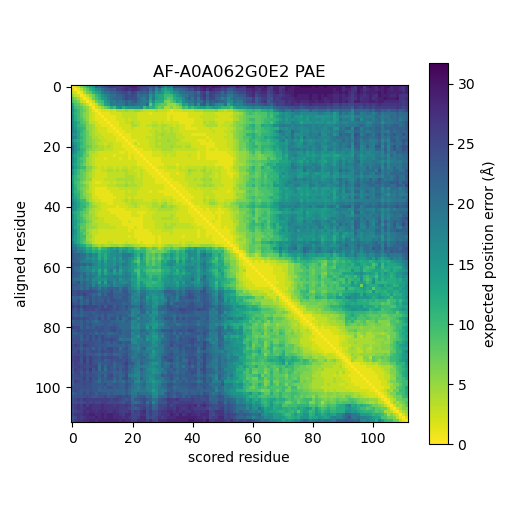07 LYS A O 1
ATOM 829 N N . GLU A 1 108 ? -17.833 5.629 21.693 1.00 56.75 108 GLU A N 1
ATOM 830 C CA . GLU A 1 108 ? -19.115 5.949 22.342 1.00 56.75 108 GLU A CA 1
ATOM 831 C C . GLU A 1 108 ? -19.634 7.343 21.960 1.00 56.75 108 GLU A C 1
ATOM 833 O O . GLU A 1 108 ? -20.841 7.557 21.909 1.00 56.75 108 GLU A O 1
ATOM 838 N N . LYS A 1 109 ? -18.743 8.282 21.608 1.00 54.44 109 LYS A N 1
ATOM 839 C CA . LYS A 1 109 ? -19.137 9.606 21.099 1.00 54.44 109 LYS A CA 1
ATOM 840 C C . LYS A 1 109 ? -19.647 9.588 19.651 1.00 54.44 109 LYS A C 1
ATOM 842 O O . LYS A 1 109 ? -20.176 10.599 19.209 1.00 54.44 109 LYS A O 1
ATOM 847 N N . SER A 1 110 ? -19.467 8.489 18.914 1.00 49.72 110 SER A N 1
ATOM 848 C CA . SER A 1 110 ? -19.943 8.350 17.525 1.00 49.72 110 SER A CA 1
ATOM 849 C C . SER A 1 110 ? -21.352 7.749 17.401 1.00 49.72 110 SER A C 1
ATOM 851 O O . SER A 1 110 ? -21.897 7.709 16.302 1.00 49.72 110 SER A O 1
ATOM 853 N N . GLU A 1 111 ? -21.939 7.280 18.510 1.00 45.12 111 GLU A N 1
ATOM 854 C CA . GLU A 1 111 ? -23.265 6.635 18.558 1.00 45.12 111 GLU A CA 1
ATOM 855 C C . GLU A 1 111 ? -24.361 7.526 19.197 1.00 45.12 111 GLU A C 1
ATOM 857 O O . GLU A 1 111 ? -25.468 7.049 19.454 1.00 45.12 111 GLU A O 1
ATOM 862 N N . LEU A 1 112 ? -24.071 8.814 19.432 1.00 40.84 112 LEU A N 1
ATOM 863 C CA . LEU A 1 112 ? -25.006 9.861 19.887 1.00 40.84 112 LEU A CA 1
ATOM 864 C C . LEU A 1 112 ? -25.237 10.892 18.779 1.00 40.84 112 LEU A C 1
ATOM 866 O O . LEU A 1 112 ? -26.396 11.346 18.651 1.00 40.84 112 LEU A O 1
#

Solvent-accessible surface area (backbone atoms only — not comparable to full-atom values): 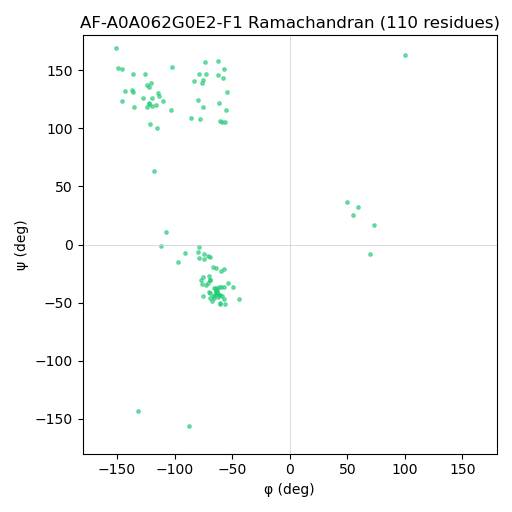6749 Å² total; per-residue (Å²): 134,82,80,74,80,65,46,62,66,44,79,46,70,60,54,69,28,63,66,32,89,38,51,39,38,76,39,61,64,53,84,52,32,78,42,78,47,82,41,80,57,50,56,44,76,28,72,38,47,45,68,40,82,39,60,75,82,66,50,73,65,54,50,50,50,63,68,39,63,88,29,59,41,100,75,74,58,72,71,63,54,52,53,51,54,55,60,46,69,73,42,92,49,73,66,53,37,54,52,54,48,64,73,61,54,46,50,66,57,55,78,115

Radius of gyration: 19.81 Å; Cα contacts (8 Å, |Δi|>4): 143; chains: 1; bounding box: 40×36×47 Å

Mean predicted aligned error: 12.82 Å

Sequence (112 aa):
MTDKKQNDHLNLDGINSSYNDGDGLRINNPEDFRSITISNGYFSNNKGNGITIGSPQQSPLEIILTQLAPKLPDTIQPYELASVIQNLLESTNQEEISQKLMTSGLKEKSEL

pLDDT: mean 78.19, std 14.43, range [37.41, 97.06]

Foldseek 3Di:
DDPLPQPAEAEAEAAEAADAQEEREEAACCVSYVYYHYYNYHFYHHNYHPYDYHDPPQDLLSLLCVVCVLLAPPDDDPVLVVVLSVCSVPDPDSVSSVVSVVVSCSNVNNVD